Protein AF-A0AB35SZ46-F1 (afdb_monomer_lite)

pLDDT: mean 95.93, std 4.82, range [74.0, 98.44]

InterPro domains:
  IPR035902 Nucleoside phosphorylase/phosphoribosyltransferase catalytic domain superfamily [G3DSA:3.40.1030.10] (1-57)
  IPR035902 Nucleoside phosphorylase/phosphoribosyltransferase catalytic domain superfamily [SSF52418] (2-55)

Secondary structure (DSSP, 8-state):
-HHHHTT--SHHHHHHHHHHHHHHHHTT-S-HHHHHHHHHHHHHTTHHHHHHHHH--

Radius of gyration: 11.32 Å; chains: 1; bounding box: 28×19×25 Å

Sequence (57 aa):
MRAALGGEPGPVLDLILYNAALRLWASGRGELRDAVRRARETVESGAALRFLGSLTA

Foldseek 3Di:
DLCLLQPNDDPVVVVQLVVQLVVVVVVPDDDSVVSSVVSNCCSPVSVSNVVVVVVVD

Organism: Rubrobacter radiotolerans (NCBI:txid42256)

Structure (mmCIF, N/CA/C/O backbone):
data_AF-A0AB35SZ46-F1
#
_entry.id   AF-A0AB35SZ46-F1
#
loop_
_atom_site.group_PDB
_atom_site.id
_atom_site.type_symbol
_atom_site.label_atom_id
_atom_site.label_alt_id
_atom_site.label_comp_id
_atom_site.label_asym_id
_atom_site.label_entity_id
_atom_site.label_seq_id
_atom_site.pdbx_PDB_ins_code
_atom_site.Cartn_x
_atom_site.Cartn_y
_atom_site.Cartn_z
_atom_site.occupancy
_atom_site.B_iso_or_equiv
_atom_site.auth_seq_id
_atom_site.auth_comp_id
_atom_site.auth_asym_id
_atom_site.auth_atom_id
_atom_site.pdbx_PDB_model_num
ATOM 1 N N . MET A 1 1 ? -2.853 -0.091 11.227 1.00 88.38 1 MET A N 1
ATOM 2 C CA . MET A 1 1 ? -3.143 -0.609 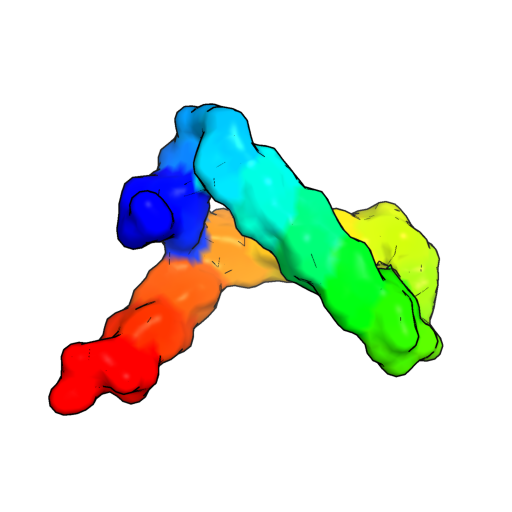9.867 1.00 88.38 1 MET A CA 1
ATOM 3 C C . MET A 1 1 ? -4.181 0.232 9.126 1.00 88.38 1 MET A C 1
ATOM 5 O O . MET A 1 1 ? -3.831 0.752 8.081 1.00 88.38 1 MET A O 1
ATOM 9 N N . ARG A 1 2 ? -5.415 0.416 9.638 1.00 94.62 2 ARG A N 1
ATOM 10 C CA . ARG A 1 2 ? -6.450 1.234 8.960 1.00 94.62 2 ARG A CA 1
ATOM 11 C C . ARG A 1 2 ? -6.014 2.683 8.694 1.00 94.62 2 ARG A C 1
ATOM 13 O O . ARG A 1 2 ? -6.148 3.124 7.566 1.00 94.62 2 ARG A O 1
ATOM 20 N N . ALA A 1 3 ? -5.428 3.354 9.688 1.00 97.00 3 ALA A N 1
ATOM 21 C CA . ALA A 1 3 ? -4.816 4.683 9.553 1.00 97.00 3 ALA A CA 1
ATOM 22 C C . ALA A 1 3 ? -3.815 4.767 8.383 1.00 97.00 3 ALA A C 1
ATOM 24 O O . ALA A 1 3 ? -3.991 5.550 7.456 1.00 97.00 3 ALA A O 1
ATOM 25 N N . ALA A 1 4 ? -2.828 3.865 8.365 1.00 97.94 4 ALA A N 1
ATOM 26 C CA . ALA A 1 4 ? -1.840 3.787 7.289 1.00 97.94 4 ALA A CA 1
ATOM 27 C C . ALA A 1 4 ? -2.475 3.496 5.914 1.00 97.94 4 ALA A C 1
ATOM 29 O O . ALA A 1 4 ? -2.148 4.153 4.936 1.00 97.94 4 ALA A O 1
ATOM 30 N N . LEU A 1 5 ? -3.430 2.563 5.820 1.00 97.62 5 LEU A N 1
ATOM 31 C CA . LEU A 1 5 ? -4.162 2.306 4.567 1.00 97.62 5 LEU A CA 1
ATOM 32 C C . LEU A 1 5 ? -5.085 3.465 4.150 1.00 97.62 5 LEU A C 1
ATOM 34 O O . LEU A 1 5 ? -5.513 3.503 3.000 1.00 97.62 5 LEU A O 1
ATOM 38 N N . GLY A 1 6 ? -5.387 4.382 5.070 1.00 96.38 6 GLY A N 1
ATOM 39 C CA . GLY A 1 6 ? -6.046 5.662 4.816 1.00 96.38 6 GLY A CA 1
ATOM 40 C C . GLY A 1 6 ? -5.082 6.800 4.459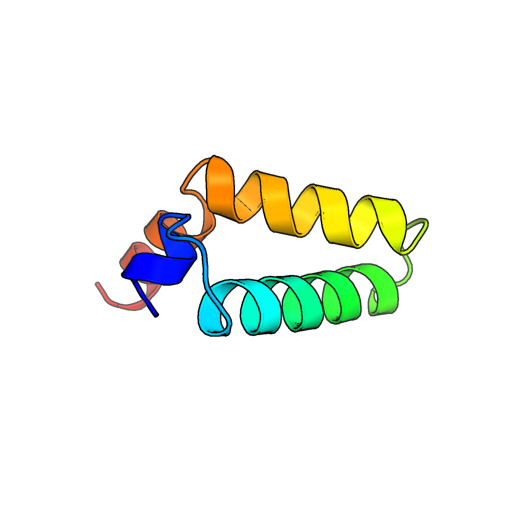 1.00 96.38 6 GLY A C 1
ATOM 41 O O . GLY A 1 6 ? -5.535 7.928 4.312 1.00 96.38 6 GLY A O 1
ATOM 42 N N . GLY A 1 7 ? -3.779 6.525 4.322 1.00 96.62 7 GLY A N 1
ATOM 43 C CA . GLY A 1 7 ? -2.770 7.499 3.900 1.00 96.62 7 GLY A CA 1
ATOM 44 C C . GLY A 1 7 ? -2.080 8.263 5.031 1.00 96.62 7 GLY A C 1
ATOM 45 O O . GLY A 1 7 ? -1.292 9.160 4.742 1.00 96.62 7 GLY A O 1
ATOM 46 N N . GLU A 1 8 ? -2.329 7.924 6.301 1.00 97.94 8 GLU A N 1
ATOM 47 C CA . GLU A 1 8 ? -1.645 8.583 7.420 1.00 97.94 8 GLU A CA 1
ATOM 48 C C . GLU A 1 8 ? -0.125 8.313 7.362 1.00 97.94 8 GLU A C 1
ATOM 50 O O . GLU A 1 8 ? 0.282 7.142 7.347 1.00 97.94 8 GLU A O 1
ATOM 55 N N . PRO A 1 9 ? 0.723 9.360 7.309 1.00 97.38 9 PRO A N 1
ATOM 56 C CA . PRO A 1 9 ? 2.165 9.198 7.182 1.00 97.38 9 PRO A CA 1
ATOM 57 C C . PRO A 1 9 ? 2.777 8.573 8.438 1.00 97.38 9 PRO A C 1
ATOM 59 O O . PRO A 1 9 ? 2.392 8.882 9.563 1.00 97.38 9 PRO A O 1
ATOM 62 N N . GLY A 1 10 ? 3.775 7.712 8.244 1.00 97.69 10 GLY A N 1
ATOM 63 C CA . GLY A 1 10 ? 4.518 7.092 9.336 1.00 97.69 10 GLY A CA 1
ATOM 64 C C . GLY A 1 10 ? 5.136 5.746 8.953 1.00 97.69 10 GLY A C 1
ATOM 65 O O . GLY A 1 10 ? 4.852 5.206 7.882 1.00 97.69 10 GLY A O 1
ATOM 66 N N . PRO A 1 11 ? 5.919 5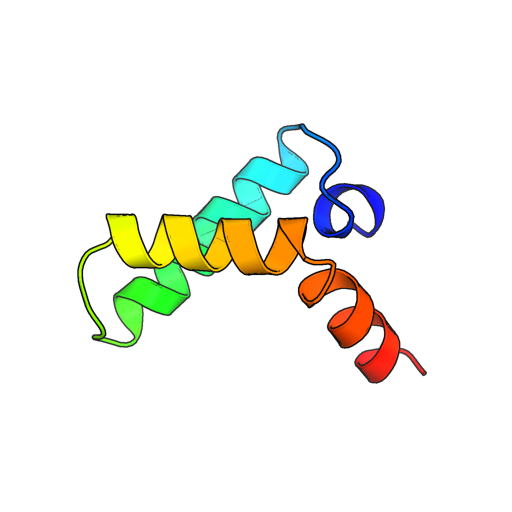.139 9.860 1.00 98.06 11 PRO A N 1
ATOM 67 C CA . PRO A 1 11 ? 6.705 3.938 9.562 1.00 98.06 11 PRO A CA 1
ATOM 68 C C . PRO A 1 11 ? 5.848 2.731 9.149 1.00 98.06 11 PRO A C 1
ATOM 70 O O . PRO A 1 11 ? 6.291 1.871 8.392 1.00 98.06 11 PRO A O 1
ATOM 73 N N . VAL A 1 12 ? 4.598 2.659 9.619 1.00 98.19 12 VAL A N 1
ATOM 74 C CA . VAL A 1 12 ? 3.659 1.601 9.218 1.00 98.19 12 VAL A CA 1
ATOM 75 C C . VAL A 1 12 ? 3.236 1.763 7.757 1.00 98.19 12 VAL A C 1
ATOM 77 O O . VAL A 1 12 ? 3.138 0.764 7.045 1.00 98.19 12 VAL A O 1
ATOM 80 N N . LEU A 1 13 ? 3.000 2.998 7.300 1.00 98.25 13 LEU A N 1
ATOM 81 C CA . LEU A 1 13 ? 2.714 3.271 5.892 1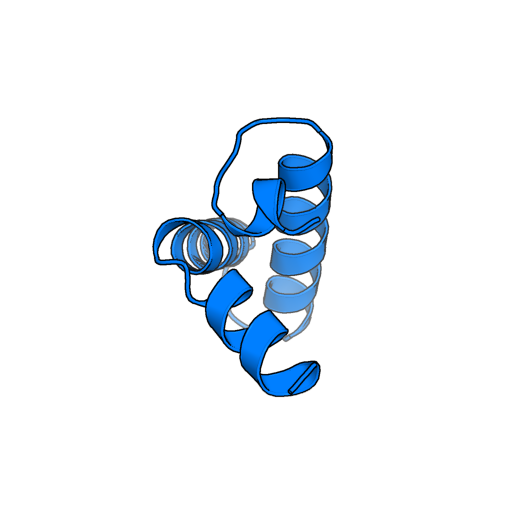.00 98.25 13 LEU A CA 1
ATOM 82 C C . LEU A 1 13 ? 3.937 2.941 5.031 1.00 98.25 13 LEU A C 1
ATOM 84 O O . LEU A 1 13 ? 3.792 2.253 4.022 1.00 98.25 13 LEU A O 1
ATOM 88 N N . ASP A 1 14 ? 5.135 3.334 5.462 1.00 98.31 14 ASP A N 1
ATOM 89 C CA . ASP A 1 14 ? 6.376 3.043 4.736 1.00 98.31 14 ASP A CA 1
ATOM 90 C C . ASP A 1 14 ? 6.599 1.535 4.562 1.00 98.31 14 ASP A C 1
ATOM 92 O O . ASP A 1 14 ? 6.886 1.068 3.458 1.00 98.31 14 ASP A O 1
ATOM 96 N N . LEU A 1 15 ? 6.381 0.748 5.623 1.00 98.44 15 LEU A N 1
ATOM 97 C CA . LEU A 1 15 ? 6.484 -0.710 5.570 1.00 98.44 15 LEU A CA 1
ATOM 98 C C . LEU A 1 15 ? 5.476 -1.326 4.587 1.00 98.44 15 LEU A C 1
ATOM 100 O O . LEU A 1 15 ? 5.826 -2.250 3.847 1.00 98.44 15 LEU A O 1
ATOM 104 N N . ILE A 1 16 ? 4.234 -0.830 4.567 1.00 98.06 16 ILE A N 1
ATOM 105 C CA . ILE A 1 16 ? 3.191 -1.289 3.637 1.00 98.06 16 ILE A CA 1
ATOM 106 C C . ILE A 1 16 ? 3.589 -0.970 2.196 1.00 98.06 16 ILE A C 1
ATOM 108 O O . ILE A 1 16 ? 3.549 -1.862 1.347 1.00 98.06 16 ILE A O 1
ATOM 112 N N . LEU A 1 17 ? 4.001 0.271 1.923 1.00 98.25 17 LEU A N 1
ATOM 113 C CA . LEU A 1 17 ? 4.399 0.712 0.586 1.00 98.25 17 LEU A CA 1
ATOM 114 C C . LEU A 1 17 ? 5.609 -0.074 0.078 1.00 98.25 17 LEU A C 1
ATOM 116 O O . LEU A 1 17 ? 5.578 -0.556 -1.053 1.00 98.25 17 LEU A O 1
ATOM 120 N N . TYR A 1 18 ? 6.626 -0.275 0.921 1.00 98.31 18 TYR A N 1
ATOM 121 C CA . TYR A 1 18 ? 7.795 -1.094 0.601 1.00 98.31 18 TYR A CA 1
ATOM 122 C C . TYR A 1 18 ? 7.395 -2.519 0.200 1.00 98.31 18 TYR A C 1
ATOM 124 O O . TYR A 1 18 ? 7.738 -2.997 -0.882 1.00 98.31 18 TYR A O 1
ATOM 132 N N . ASN A 1 19 ? 6.610 -3.191 1.044 1.00 98.12 19 ASN A N 1
ATOM 133 C CA . ASN A 1 19 ? 6.203 -4.572 0.806 1.00 98.12 19 ASN A CA 1
ATOM 134 C C . ASN A 1 19 ? 5.275 -4.722 -0.410 1.00 98.12 19 ASN A C 1
ATOM 136 O O . ASN A 1 19 ? 5.352 -5.717 -1.133 1.00 98.12 19 ASN A O 1
ATOM 140 N N . ALA A 1 20 ? 4.376 -3.762 -0.637 1.00 97.44 20 ALA A N 1
ATOM 141 C CA . ALA A 1 20 ? 3.488 -3.759 -1.795 1.00 97.44 20 ALA A CA 1
ATOM 142 C C . ALA A 1 20 ? 4.272 -3.536 -3.094 1.00 97.44 20 ALA A C 1
ATOM 144 O O . ALA A 1 20 ? 4.109 -4.301 -4.045 1.00 97.44 20 ALA A O 1
ATOM 145 N N . ALA A 1 21 ? 5.164 -2.544 -3.114 1.00 97.81 21 ALA A N 1
ATOM 146 C CA . ALA A 1 21 ? 6.020 -2.260 -4.259 1.00 97.81 21 ALA A CA 1
ATOM 147 C C . ALA A 1 21 ? 6.913 -3.457 -4.608 1.00 97.81 21 ALA A C 1
ATOM 149 O O . ALA A 1 21 ? 6.992 -3.834 -5.775 1.00 97.81 21 ALA A O 1
ATOM 150 N N . LEU A 1 22 ? 7.515 -4.112 -3.608 1.00 97.88 22 LEU A N 1
ATOM 151 C CA . LEU A 1 22 ? 8.355 -5.289 -3.828 1.00 97.88 22 LEU A CA 1
ATOM 152 C C . LEU A 1 22 ? 7.579 -6.431 -4.501 1.00 97.88 22 LEU A C 1
ATOM 154 O O . LEU A 1 22 ? 8.079 -7.039 -5.443 1.00 97.88 22 LEU A O 1
ATOM 158 N N . ARG A 1 23 ? 6.336 -6.693 -4.074 1.00 96.94 23 ARG A N 1
ATOM 159 C CA . ARG A 1 23 ? 5.472 -7.725 -4.680 1.00 96.94 23 ARG A CA 1
ATOM 160 C C . ARG A 1 23 ? 5.025 -7.360 -6.093 1.00 96.94 23 ARG A C 1
ATOM 162 O O . ARG A 1 23 ? 5.004 -8.220 -6.969 1.00 96.94 23 ARG A O 1
ATOM 169 N N . LEU A 1 24 ? 4.684 -6.093 -6.324 1.00 95.69 24 LEU A N 1
ATOM 170 C CA . LEU A 1 24 ? 4.321 -5.596 -7.650 1.00 95.69 24 LEU A CA 1
ATOM 171 C C . LEU A 1 24 ? 5.497 -5.718 -8.627 1.00 95.69 24 LEU A C 1
ATOM 173 O O . LEU A 1 24 ? 5.309 -6.220 -9.733 1.00 95.69 24 LEU A O 1
ATOM 177 N N . TRP A 1 25 ? 6.703 -5.337 -8.207 1.00 96.75 25 TRP A N 1
ATOM 178 C CA . TRP A 1 25 ? 7.920 -5.487 -9.005 1.00 96.75 25 TRP A CA 1
ATOM 179 C C . TRP A 1 25 ? 8.256 -6.963 -9.266 1.00 96.75 25 TRP A C 1
ATOM 181 O O . TRP A 1 25 ? 8.442 -7.358 -10.416 1.00 96.75 25 TRP A O 1
ATOM 191 N N . ALA A 1 26 ? 8.223 -7.805 -8.227 1.00 96.69 26 ALA A N 1
ATOM 192 C CA . ALA A 1 26 ? 8.507 -9.237 -8.336 1.00 96.69 26 ALA A CA 1
ATOM 193 C C . ALA A 1 26 ? 7.526 -9.993 -9.253 1.00 96.69 26 ALA A C 1
ATOM 195 O O . ALA A 1 26 ? 7.867 -11.053 -9.767 1.00 96.69 26 ALA A O 1
ATOM 196 N N . SER A 1 27 ? 6.330 -9.447 -9.509 1.00 95.38 27 SER A N 1
ATOM 197 C CA . SER A 1 27 ? 5.377 -10.008 -10.480 1.00 95.38 27 SER A CA 1
ATOM 198 C C . SER A 1 27 ? 5.814 -9.872 -11.950 1.00 95.38 27 SER A C 1
ATOM 200 O O . SER A 1 27 ? 5.101 -10.326 -12.845 1.00 95.38 27 SER A O 1
ATOM 202 N N . GLY A 1 28 ? 6.971 -9.252 -12.211 1.00 85.62 28 GLY A N 1
ATOM 203 C CA . GLY A 1 28 ? 7.587 -9.180 -13.536 1.00 85.62 28 GLY A CA 1
ATOM 204 C C . GLY A 1 28 ? 7.032 -8.074 -14.434 1.00 85.62 28 GLY A C 1
ATOM 205 O O . GLY A 1 28 ? 7.137 -8.173 -15.654 1.00 85.62 28 GLY A O 1
ATOM 206 N N . ARG A 1 29 ? 6.421 -7.022 -13.866 1.00 75.00 29 ARG A N 1
ATOM 207 C CA . ARG A 1 29 ? 5.896 -5.886 -14.643 1.00 75.00 29 ARG A CA 1
ATOM 208 C C . ARG A 1 29 ? 6.576 -4.567 -14.277 1.00 75.00 29 ARG A C 1
ATOM 210 O O . ARG A 1 29 ? 6.232 -3.960 -13.266 1.00 75.00 29 ARG A O 1
ATOM 217 N N . GLY A 1 30 ? 7.432 -4.088 -15.178 1.00 86.56 30 GLY A N 1
ATOM 218 C CA . GLY A 1 30 ? 7.966 -2.724 -15.167 1.00 86.56 30 GLY A CA 1
ATOM 219 C C . GLY A 1 30 ? 9.059 -2.456 -14.131 1.00 86.56 30 GLY A C 1
ATOM 220 O O . GLY A 1 30 ? 9.547 -3.355 -13.446 1.00 86.56 30 GLY A O 1
ATOM 221 N N . GLU A 1 31 ? 9.442 -1.186 -14.040 1.00 96.06 31 GLU A N 1
ATOM 222 C CA . GLU A 1 31 ? 10.480 -0.701 -13.134 1.00 96.06 31 GLU A CA 1
ATOM 223 C C . GLU A 1 31 ? 9.997 -0.672 -11.677 1.00 96.06 31 GLU A C 1
ATOM 225 O O . GLU A 1 31 ? 8.823 -0.421 -11.388 1.00 96.06 31 GLU A O 1
ATOM 230 N N . LEU A 1 32 ? 10.920 -0.827 -10.720 1.00 95.81 32 LEU A N 1
ATOM 231 C CA . LEU A 1 32 ? 10.598 -0.721 -9.288 1.00 95.81 32 LEU A CA 1
ATOM 232 C C . LEU A 1 32 ? 9.934 0.627 -8.948 1.00 95.81 32 LEU A C 1
ATOM 234 O O . LEU A 1 32 ? 9.036 0.690 -8.108 1.00 95.81 32 LEU A O 1
ATOM 238 N N . ARG A 1 33 ? 10.330 1.707 -9.633 1.00 96.12 33 ARG A N 1
ATOM 239 C CA . ARG A 1 33 ? 9.733 3.039 -9.460 1.00 96.12 33 ARG A CA 1
ATOM 240 C C . ARG A 1 33 ? 8.237 3.049 -9.783 1.00 96.12 33 ARG A C 1
ATOM 242 O O . ARG A 1 33 ? 7.468 3.672 -9.052 1.00 96.12 33 ARG A O 1
ATOM 249 N N . ASP A 1 34 ? 7.817 2.342 -10.829 1.00 96.56 34 ASP A N 1
ATOM 250 C CA . ASP A 1 34 ? 6.401 2.223 -11.180 1.00 96.56 34 ASP A CA 1
ATOM 251 C C . ASP A 1 34 ? 5.631 1.404 -10.150 1.00 96.56 34 ASP A C 1
ATOM 253 O O . ASP A 1 34 ? 4.500 1.745 -9.808 1.00 96.56 34 ASP A O 1
ATOM 257 N N . ALA A 1 35 ? 6.248 0.355 -9.606 1.00 97.62 35 ALA A N 1
ATOM 258 C CA . ALA A 1 35 ? 5.658 -0.433 -8.533 1.00 97.62 35 ALA A CA 1
ATOM 259 C C . ALA A 1 35 ? 5.437 0.400 -7.257 1.00 97.62 35 ALA A C 1
ATOM 261 O O . ALA A 1 35 ? 4.356 0.341 -6.667 1.00 97.62 35 ALA A O 1
ATOM 262 N N . VAL A 1 36 ? 6.416 1.227 -6.869 1.00 97.62 36 VAL A N 1
ATOM 263 C CA . VAL A 1 36 ? 6.285 2.175 -5.746 1.00 97.62 36 VAL A CA 1
ATOM 264 C C . VAL A 1 36 ? 5.177 3.191 -6.013 1.00 97.62 36 VAL A C 1
ATOM 266 O O . VAL A 1 36 ? 4.325 3.407 -5.150 1.00 97.62 36 VAL A O 1
ATOM 269 N N . ARG A 1 37 ? 5.151 3.785 -7.213 1.00 97.44 37 ARG A N 1
ATOM 270 C CA . ARG A 1 37 ? 4.118 4.749 -7.611 1.00 97.44 37 ARG A CA 1
ATOM 271 C C . ARG A 1 37 ? 2.719 4.137 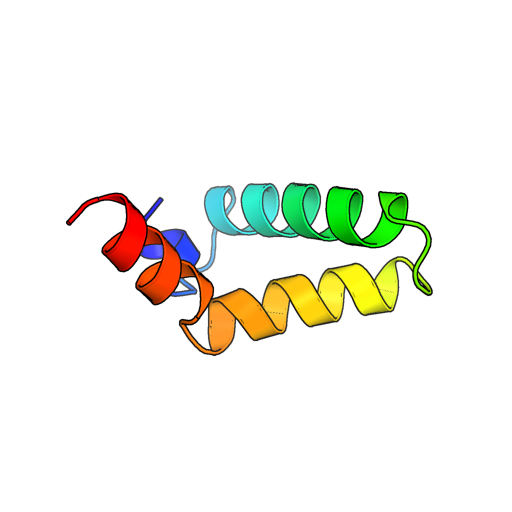-7.524 1.00 97.44 37 ARG A C 1
ATOM 273 O O . ARG A 1 37 ? 1.851 4.701 -6.870 1.00 97.44 37 ARG A O 1
ATOM 280 N N . ARG A 1 38 ? 2.517 2.945 -8.091 1.00 97.25 38 ARG A N 1
ATOM 281 C CA . ARG A 1 38 ? 1.229 2.233 -8.044 1.00 97.25 38 ARG A CA 1
ATOM 282 C C . ARG A 1 38 ? 0.805 1.882 -6.618 1.00 97.25 38 ARG A C 1
ATOM 284 O O . ARG A 1 38 ? -0.373 2.005 -6.287 1.00 97.25 38 ARG A O 1
ATOM 291 N N . ALA A 1 39 ? 1.740 1.449 -5.767 1.00 97.88 39 ALA A N 1
ATOM 292 C CA . ALA A 1 39 ? 1.449 1.167 -4.361 1.00 97.88 39 ALA A CA 1
ATOM 293 C C . ALA A 1 39 ? 0.949 2.427 -3.634 1.00 97.88 39 ALA A C 1
ATOM 295 O O . ALA A 1 39 ? -0.058 2.370 -2.927 1.00 97.88 39 ALA A O 1
ATOM 296 N N . ARG A 1 40 ? 1.607 3.567 -3.870 1.00 97.81 40 ARG A N 1
ATOM 297 C CA . ARG A 1 40 ? 1.230 4.870 -3.313 1.00 97.81 40 ARG A CA 1
ATOM 298 C C . ARG A 1 40 ? -0.145 5.330 -3.800 1.00 97.81 40 ARG A C 1
ATOM 300 O O . ARG A 1 40 ? -1.013 5.575 -2.969 1.00 97.81 40 ARG A O 1
ATOM 307 N N . GLU A 1 41 ? -0.381 5.325 -5.112 1.00 98.12 41 GLU A N 1
ATOM 308 C CA . GLU A 1 41 ? -1.678 5.670 -5.720 1.00 98.12 41 GLU A CA 1
ATOM 309 C C . GLU A 1 41 ? -2.829 4.811 -5.155 1.00 98.12 41 GLU A C 1
ATOM 311 O O . GLU A 1 41 ? -3.941 5.292 -4.922 1.00 98.12 41 GLU A O 1
ATOM 316 N N . THR A 1 42 ? -2.573 3.528 -4.878 1.00 98.31 42 THR A N 1
ATOM 317 C CA . THR A 1 42 ? -3.579 2.605 -4.320 1.00 98.31 42 THR A CA 1
ATOM 318 C C . THR A 1 42 ? -3.963 2.956 -2.875 1.00 98.31 42 THR A C 1
ATOM 320 O O . THR A 1 42 ? -5.123 2.784 -2.488 1.00 98.31 42 THR A O 1
ATOM 323 N N . VAL A 1 43 ? -3.016 3.452 -2.073 1.00 98.19 43 VAL A N 1
ATOM 324 C CA . VAL A 1 43 ? -3.288 3.936 -0.710 1.00 98.19 43 VAL A CA 1
ATOM 325 C C . VAL A 1 43 ? -3.959 5.309 -0.752 1.00 98.19 43 VAL A C 1
ATOM 327 O O . VAL A 1 43 ? -5.009 5.484 -0.143 1.00 98.19 43 VAL A O 1
ATOM 330 N N . GLU A 1 44 ? -3.412 6.256 -1.517 1.00 97.38 44 GLU A N 1
ATOM 331 C CA . GLU A 1 44 ? -3.908 7.640 -1.606 1.00 97.38 44 GLU A CA 1
ATOM 332 C C . GLU A 1 44 ? -5.337 7.719 -2.166 1.00 97.38 44 GLU A C 1
ATOM 334 O O . GLU A 1 44 ? -6.144 8.524 -1.711 1.00 97.38 44 GLU A O 1
ATOM 339 N N . SER A 1 45 ? -5.706 6.825 -3.088 1.00 98.06 45 SER A N 1
ATOM 340 C CA . SER A 1 45 ? -7.084 6.709 -3.598 1.00 98.06 45 SER A CA 1
ATOM 341 C C . SER A 1 45 ? -8.070 6.039 -2.622 1.00 98.06 45 SER A C 1
ATOM 343 O O . SER A 1 45 ? -9.258 5.869 -2.935 1.00 98.06 45 SER A O 1
ATOM 345 N N . GLY A 1 46 ? -7.593 5.568 -1.465 1.00 97.75 46 GLY A N 1
ATOM 346 C CA . GLY A 1 46 ? -8.359 4.793 -0.487 1.00 97.75 46 GLY A CA 1
ATOM 347 C C . GLY A 1 46 ? -8.774 3.399 -0.971 1.00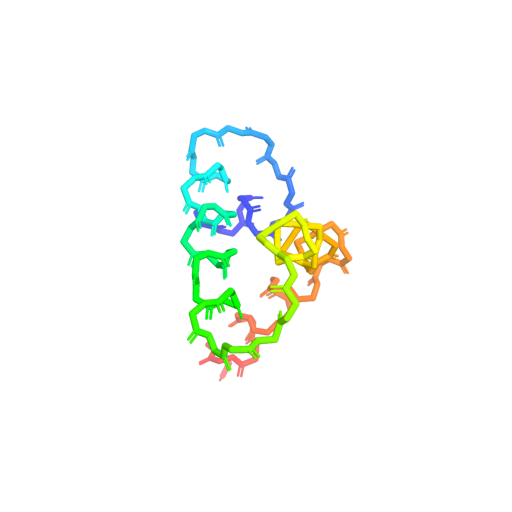 97.75 46 GLY A C 1
ATOM 348 O O . GLY A 1 46 ? -9.542 2.716 -0.288 1.00 97.75 46 GLY A O 1
ATOM 349 N N . ALA A 1 47 ? -8.302 2.955 -2.142 1.00 98.44 47 ALA A N 1
ATOM 350 C CA . ALA A 1 47 ? -8.661 1.656 -2.707 1.00 98.44 47 ALA A CA 1
ATOM 351 C C . ALA A 1 47 ? -8.220 0.506 -1.795 1.00 98.44 47 ALA A C 1
ATOM 353 O O . ALA A 1 47 ? -8.993 -0.425 -1.566 1.00 98.44 47 ALA A O 1
ATOM 354 N N . ALA A 1 48 ? -7.026 0.611 -1.205 1.00 97.81 48 ALA A N 1
ATOM 355 C CA . ALA A 1 48 ? -6.522 -0.384 -0.264 1.00 97.81 48 ALA A CA 1
ATOM 356 C C . ALA A 1 48 ? -7.419 -0.523 0.982 1.00 97.81 48 ALA A C 1
ATOM 358 O O . ALA A 1 48 ? -7.722 -1.637 1.412 1.00 97.81 48 ALA A O 1
ATOM 359 N N . LEU A 1 49 ? -7.888 0.598 1.545 1.00 97.81 49 LEU A N 1
ATOM 360 C CA . LEU A 1 49 ? -8.768 0.593 2.715 1.00 97.81 49 LEU A CA 1
ATOM 361 C C . LEU A 1 49 ? -10.160 0.031 2.389 1.00 97.81 49 LEU A C 1
ATOM 363 O O . LEU A 1 49 ? -10.697 -0.747 3.179 1.00 97.81 49 LEU A O 1
ATOM 367 N N . ARG A 1 50 ? -10.725 0.373 1.220 1.00 97.94 50 ARG A N 1
ATOM 368 C CA . ARG A 1 50 ? -11.997 -0.203 0.745 1.00 97.94 50 ARG A CA 1
ATOM 369 C C . ARG A 1 50 ? -11.892 -1.713 0.545 1.00 97.94 50 ARG A C 1
ATOM 371 O O . ARG A 1 50 ? -12.776 -2.438 0.988 1.00 97.94 50 ARG A O 1
ATOM 378 N N . PHE A 1 51 ? -10.799 -2.183 -0.056 1.00 97.12 51 PHE A N 1
ATOM 379 C CA . PHE A 1 51 ? -10.554 -3.611 -0.257 1.00 97.12 51 PHE A CA 1
ATOM 380 C C . PHE A 1 51 ? -10.403 -4.368 1.068 1.00 97.12 51 PHE A C 1
ATOM 382 O O . PHE A 1 51 ? -10.979 -5.438 1.235 1.00 97.12 51 PHE A O 1
ATOM 389 N N . LEU A 1 52 ? -9.700 -3.798 2.056 1.00 96.44 52 LEU A N 1
ATOM 390 C CA . LEU A 1 52 ? -9.674 -4.386 3.398 1.00 96.44 52 LEU A CA 1
ATOM 391 C C . LEU A 1 52 ? -11.091 -4.488 3.981 1.00 96.44 52 LEU A C 1
ATOM 393 O O . LEU A 1 52 ? -11.444 -5.520 4.541 1.00 96.44 52 LEU A O 1
ATOM 397 N N . GLY A 1 53 ? -11.904 -3.439 3.817 1.00 96.62 53 GLY A N 1
ATOM 398 C CA . GLY A 1 53 ? -13.306 -3.438 4.229 1.00 96.62 53 GLY A CA 1
ATOM 399 C C . GLY A 1 53 ? -14.115 -4.587 3.622 1.00 96.62 53 GLY A C 1
ATOM 400 O O . GLY A 1 53 ? -14.851 -5.237 4.356 1.00 96.62 53 GLY A O 1
ATOM 401 N N . SER A 1 54 ? -13.928 -4.890 2.331 1.00 97.44 54 SER A N 1
ATOM 402 C CA . SER A 1 54 ? -14.644 -5.983 1.655 1.00 97.44 54 SER A CA 1
ATOM 403 C C . SER A 1 54 ? -14.201 -7.391 2.061 1.00 97.44 54 SER A C 1
ATOM 405 O O . SER A 1 54 ? -14.933 -8.336 1.808 1.00 97.44 54 SER A O 1
ATOM 407 N N . LEU A 1 55 ? -13.009 -7.554 2.648 1.00 95.94 55 LEU A N 1
ATOM 408 C CA . LEU A 1 55 ? -12.519 -8.853 3.135 1.00 95.94 55 LEU A CA 1
ATOM 409 C C . LEU A 1 55 ? -12.958 -9.166 4.569 1.00 95.94 55 LEU A C 1
ATOM 411 O O . LEU A 1 55 ? -12.863 -10.310 5.003 1.00 95.94 55 LEU A O 1
ATOM 415 N N . THR A 1 56 ? -13.346 -8.138 5.323 1.00 93.12 56 THR A N 1
ATOM 416 C CA . THR A 1 56 ? -13.701 -8.249 6.746 1.00 93.12 56 THR A CA 1
ATOM 417 C C . THR A 1 56 ? -15.192 -8.053 7.017 1.00 93.12 56 THR A C 1
ATOM 419 O O . THR A 1 56 ? -15.572 -7.960 8.182 1.00 93.12 56 THR A O 1
ATOM 422 N N . ALA A 1 57 ? -15.995 -7.901 5.963 1.00 74.00 57 ALA A N 1
ATOM 423 C CA . ALA A 1 57 ? -17.454 -7.860 6.018 1.00 74.00 57 ALA A CA 1
ATOM 424 C C . ALA A 1 57 ? -18.012 -9.281 5.885 1.00 74.00 57 ALA A C 1
ATOM 426 O O . ALA A 1 57 ? -19.004 -9.572 6.585 1.00 74.00 57 ALA A O 1
#